Protein AF-A0A7C7UWM0-F1 (afdb_monomer)

Foldseek 3Di:
DAVCQQAPPQLVVAPPVVNVVPPAPAKDKDKDKDFDDADPPVRLVVCVVLQHDSDGGIFIKMWMWGDDPQKIWIWIQGNNRIWIWIWHDPDRQWIWIDTPQKIWIWRWGDDNNKIKTQGQWMDGNNHTDDSVVRVPDIDIGHDD

Solvent-accessible surface area (backbone atoms only — not comparable to full-atom values): 7902 Å² total; per-residue (Å²): 84,58,51,52,66,32,39,43,76,52,39,76,63,42,47,66,72,58,44,57,72,46,54,41,76,54,69,41,79,50,73,53,72,43,76,39,82,68,66,61,76,67,43,38,51,51,29,49,74,69,56,43,76,73,70,66,48,78,41,52,30,37,40,37,40,34,45,54,90,76,29,38,40,38,36,40,31,55,73,83,47,69,36,59,35,45,33,36,73,72,49,91,40,26,39,31,40,35,43,85,60,31,38,37,32,26,45,56,42,66,56,80,66,26,44,37,33,40,39,83,40,47,24,54,78,81,42,76,56,63,73,83,76,40,70,89,41,62,47,78,48,73,84,132

Sequence (144 aa):
MLYPRAMGHGFSDLPEALQEFHSVDHTLLYRGQVSVTHGGAFGRLIAKAGGMPTRSGVMPFSFRATRDGGHEIWERNFDGHMTRSLQWLHSPGVVAERVGTSEFLMEPRVEGEQLHIPITGLRAFGLPLPSGVLKSCEGVEGVS

Secondary structure (DSSP, 8-state):
-HHHHHHGGGGTTS-HHHHHHT--SSEEEEEEEEEE---SHHHHHHHHHTT-----EEEEEEEEEEEETTEEEEEEEETTEEEEEEEEEEETTEEEEEETTEEEEE--EEETTEEEEEEEEEEETTEEPPGGGGTT-EEEE---

Nearest PDB structures (foldseek):
  8es4-assembly1_A  TM=4.933E-01  e=5.102E-01  Shigella phage Buco
  8xl2-assembly1_C  TM=5.096E-01  e=3.122E-01  Homo sapiens
  5xna-assembly1_B  TM=4.142E-01  e=3.482E-01  Ramazzottius varieornatus
  8xl0-assembly1_F  TM=4.395E-01  e=3.677E-01  Homo sapiens
 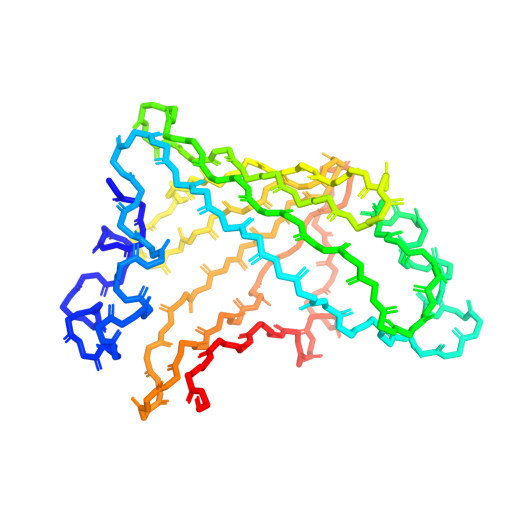 8i4m-assembly1_T  TM=4.651E-01  e=2.771E+00  Prochlorococcus phage P-SCSP1u

pLDDT: mean 92.44, std 6.21, range [69.31, 98.19]

Structure (mmCIF, N/CA/C/O backbone):
data_AF-A0A7C7UWM0-F1
#
_entry.id   AF-A0A7C7UWM0-F1
#
loop_
_atom_site.group_PDB
_atom_site.id
_atom_site.type_symbol
_atom_site.label_atom_id
_atom_site.label_alt_id
_atom_site.label_comp_id
_atom_site.label_asym_id
_atom_site.label_entity_id
_atom_site.label_seq_id
_atom_site.pdbx_PDB_ins_code
_atom_site.Cartn_x
_atom_site.Cartn_y
_atom_site.Cartn_z
_atom_site.occupancy
_atom_site.B_iso_or_equiv
_atom_site.auth_seq_id
_atom_site.auth_comp_id
_atom_site.auth_asym_id
_atom_site.auth_atom_id
_atom_site.pdbx_PDB_model_num
ATOM 1 N N . MET A 1 1 ? -5.991 -10.291 -11.559 1.00 91.25 1 MET A N 1
ATOM 2 C CA . MET A 1 1 ? -6.174 -9.217 -10.568 1.00 91.25 1 MET A CA 1
ATOM 3 C C . MET A 1 1 ? -6.116 -9.822 -9.175 1.00 91.25 1 MET A C 1
ATOM 5 O O . MET A 1 1 ? -6.747 -10.857 -8.955 1.00 91.25 1 MET A O 1
ATOM 9 N N . LEU A 1 2 ? -5.290 -9.267 -8.290 1.00 96.44 2 LEU A N 1
ATOM 10 C CA . LEU A 1 2 ? -5.009 -9.824 -6.964 1.00 96.44 2 LEU A CA 1
ATOM 11 C C . LEU A 1 2 ? -6.162 -9.607 -5.977 1.00 96.44 2 LEU A C 1
ATOM 13 O O . LEU A 1 2 ? -6.689 -10.573 -5.427 1.00 96.44 2 LEU A O 1
ATOM 17 N N . TYR A 1 3 ? -6.588 -8.361 -5.801 1.00 96.38 3 TYR A N 1
ATOM 18 C CA . TYR A 1 3 ? -7.586 -7.971 -4.804 1.00 96.38 3 TYR A CA 1
ATOM 19 C C . TYR A 1 3 ? -8.980 -8.573 -5.037 1.00 96.38 3 TYR A C 1
ATOM 21 O O . TYR A 1 3 ? -9.528 -9.116 -4.077 1.00 96.38 3 TYR A O 1
ATOM 29 N N . PRO A 1 4 ? -9.521 -8.644 -6.274 1.00 95.69 4 PRO A N 1
ATOM 30 C CA . PRO A 1 4 ? -10.772 -9.365 -6.527 1.00 95.69 4 PRO A CA 1
ATOM 31 C C . PRO A 1 4 ? -10.725 -10.834 -6.083 1.00 95.69 4 PRO A C 1
ATOM 33 O O . PRO A 1 4 ? -11.705 -11.377 -5.580 1.00 95.69 4 PRO A O 1
ATOM 36 N N . ARG A 1 5 ? -9.565 -11.493 -6.230 1.00 94.81 5 ARG A N 1
ATOM 37 C CA . ARG A 1 5 ? -9.370 -12.884 -5.786 1.00 94.81 5 ARG A CA 1
ATOM 38 C C . ARG A 1 5 ? -9.227 -12.998 -4.272 1.00 94.81 5 ARG A C 1
ATOM 40 O O . ARG A 1 5 ? -9.639 -14.011 -3.716 1.00 94.81 5 ARG A O 1
ATOM 47 N N . ALA A 1 6 ? -8.606 -12.011 -3.630 1.00 96.25 6 ALA A N 1
ATOM 48 C CA . ALA A 1 6 ? -8.419 -11.997 -2.184 1.00 96.25 6 ALA A CA 1
ATOM 49 C C . ALA A 1 6 ? -9.738 -11.720 -1.449 1.00 96.25 6 ALA A C 1
ATOM 51 O O . ALA A 1 6 ? -10.069 -12.442 -0.515 1.00 96.25 6 ALA A O 1
ATOM 52 N N . MET A 1 7 ? -10.499 -10.719 -1.899 1.00 96.44 7 MET A N 1
ATOM 53 C CA . MET A 1 7 ? -11.709 -10.236 -1.225 1.00 96.44 7 MET A CA 1
ATOM 54 C C . MET A 1 7 ? -12.988 -10.980 -1.635 1.00 96.44 7 MET A C 1
ATOM 56 O O . MET A 1 7 ? -13.974 -10.969 -0.898 1.00 96.44 7 MET A O 1
ATOM 60 N N . GLY A 1 8 ? -13.005 -11.620 -2.809 1.00 94.88 8 GLY A N 1
ATOM 61 C CA . GLY A 1 8 ? -14.204 -12.275 -3.330 1.00 94.88 8 GLY A CA 1
ATOM 62 C C . GLY A 1 8 ? -15.353 -11.281 -3.526 1.00 94.88 8 GLY A C 1
ATOM 63 O O . GLY A 1 8 ? -15.153 -10.197 -4.070 1.00 94.88 8 GLY A O 1
ATOM 64 N N . HIS A 1 9 ? -16.558 -11.641 -3.072 1.00 92.75 9 HIS A N 1
ATOM 65 C CA . HIS A 1 9 ? -17.760 -10.815 -3.246 1.00 92.75 9 HIS A CA 1
ATOM 66 C C . HIS A 1 9 ? -17.635 -9.410 -2.642 1.00 92.75 9 HIS A C 1
ATOM 68 O O . HIS A 1 9 ? -18.112 -8.462 -3.257 1.00 92.75 9 HIS A O 1
ATOM 74 N N . GLY A 1 10 ? -16.917 -9.256 -1.521 1.00 93.88 10 GLY A N 1
ATOM 75 C CA . GLY A 1 10 ? -16.734 -7.952 -0.872 1.00 93.88 10 GLY A CA 1
ATOM 76 C C . GLY A 1 10 ? -15.964 -6.933 -1.718 1.00 93.88 10 GLY A C 1
ATOM 77 O O . GLY A 1 10 ? -15.990 -5.747 -1.420 1.00 93.88 10 GLY A O 1
ATOM 78 N N . PHE A 1 11 ? -15.293 -7.365 -2.793 1.00 96.69 11 PHE A N 1
ATOM 79 C CA . PHE A 1 11 ? -14.671 -6.446 -3.748 1.00 96.69 11 PHE A CA 1
ATOM 80 C C . PHE A 1 11 ? -15.706 -5.605 -4.504 1.00 96.69 11 PHE A C 1
ATOM 82 O O . PHE A 1 11 ? -15.466 -4.435 -4.779 1.00 96.69 11 PHE A O 1
ATOM 89 N N . SER A 1 12 ? -16.855 -6.199 -4.843 1.00 95.94 12 SER A N 1
ATOM 90 C CA . SER A 1 12 ? -17.910 -5.529 -5.618 1.00 95.94 12 SER A CA 1
ATOM 91 C C . SER A 1 12 ? -18.662 -4.467 -4.812 1.00 95.94 12 SER A C 1
ATOM 93 O O . SER A 1 12 ? -19.347 -3.640 -5.405 1.00 95.94 12 SER A O 1
ATOM 95 N N . ASP A 1 13 ? -18.508 -4.481 -3.486 1.00 96.06 13 ASP A N 1
ATOM 96 C CA . ASP A 1 13 ? -19.113 -3.513 -2.568 1.00 96.06 13 ASP A CA 1
ATOM 97 C C . ASP A 1 13 ? -18.271 -2.229 -2.427 1.00 96.06 13 ASP A C 1
ATOM 99 O O . ASP A 1 13 ? -18.729 -1.249 -1.843 1.00 96.06 13 ASP A O 1
ATOM 103 N N . LEU A 1 14 ? -17.037 -2.211 -2.948 1.00 97.31 14 LEU A N 1
ATOM 104 C CA . LEU A 1 14 ? -16.187 -1.020 -2.940 1.00 97.31 14 LEU A CA 1
ATOM 105 C C . LEU A 1 14 ? -16.708 0.043 -3.924 1.00 97.31 14 LEU A C 1
ATOM 107 O O . LEU A 1 14 ? -17.257 -0.306 -4.969 1.00 97.31 14 LEU A O 1
ATOM 111 N N . PRO A 1 15 ? -16.451 1.339 -3.681 1.00 97.06 15 PRO A N 1
ATOM 112 C CA . PRO A 1 15 ? -16.624 2.371 -4.699 1.00 97.06 15 PRO A CA 1
ATOM 113 C C . PRO A 1 15 ? -15.884 2.038 -6.001 1.00 97.06 15 PRO A C 1
ATOM 115 O O . PRO A 1 15 ? -14.775 1.499 -5.973 1.00 97.06 15 PRO A O 1
ATOM 118 N N . GLU A 1 16 ? -16.463 2.421 -7.142 1.00 96.50 16 GLU A N 1
ATOM 119 C CA . GLU A 1 16 ? -15.939 2.110 -8.484 1.00 96.50 16 GLU A CA 1
ATOM 120 C C . GLU A 1 16 ? -14.464 2.506 -8.646 1.00 96.50 16 GLU A C 1
ATOM 122 O O . GLU A 1 16 ? -13.660 1.702 -9.104 1.00 96.50 16 GLU A O 1
ATOM 127 N N . ALA A 1 17 ? -14.066 3.685 -8.158 1.00 95.56 17 ALA A N 1
ATOM 128 C CA . ALA A 1 17 ? -12.676 4.136 -8.232 1.00 95.56 17 ALA A CA 1
ATOM 129 C C . ALA A 1 17 ? -11.690 3.223 -7.472 1.00 95.56 17 ALA A C 1
ATOM 131 O O . ALA A 1 17 ? -10.559 3.037 -7.922 1.00 95.56 17 ALA A O 1
ATOM 132 N N . LEU A 1 18 ? -12.099 2.624 -6.343 1.00 96.50 18 LEU A N 1
ATOM 133 C CA . LEU A 1 18 ? -11.269 1.641 -5.634 1.00 96.50 18 LEU A CA 1
ATOM 134 C C . LEU A 1 18 ? -11.252 0.299 -6.370 1.00 96.50 18 LEU A C 1
ATOM 136 O O . LEU A 1 18 ? -10.207 -0.350 -6.426 1.00 96.50 18 LEU A O 1
ATOM 140 N N . GLN A 1 19 ? -12.371 -0.102 -6.980 1.00 96.94 19 GLN A N 1
ATOM 141 C CA . GLN A 1 19 ? -12.401 -1.292 -7.829 1.00 96.94 19 GLN A CA 1
ATOM 142 C C . GLN A 1 19 ? -11.456 -1.137 -9.027 1.00 96.94 19 GLN A C 1
ATOM 144 O O . GLN A 1 19 ? -10.672 -2.041 -9.308 1.00 96.94 19 GLN A O 1
ATOM 149 N N . GLU A 1 20 ? -11.472 0.012 -9.704 1.00 95.88 20 GLU A N 1
ATOM 150 C CA . GLU A 1 20 ? -10.560 0.323 -10.808 1.00 95.88 20 GLU A CA 1
ATOM 151 C C . GLU A 1 20 ? -9.098 0.320 -10.354 1.00 95.88 20 GLU A C 1
ATOM 153 O O . GLU A 1 20 ? -8.258 -0.323 -10.990 1.00 95.88 20 GLU A O 1
ATOM 158 N N . PHE A 1 21 ? -8.800 0.971 -9.223 1.00 96.12 21 PHE A N 1
ATOM 159 C CA . PHE A 1 21 ? -7.448 1.036 -8.665 1.00 96.12 21 PHE A CA 1
ATOM 160 C C . PHE A 1 21 ? -6.855 -0.360 -8.406 1.00 96.12 21 PHE A C 1
ATOM 162 O O . PHE A 1 21 ? -5.675 -0.606 -8.653 1.00 96.12 21 PHE A O 1
ATOM 169 N N . HIS A 1 22 ? -7.692 -1.298 -7.964 1.00 96.44 22 HIS A N 1
ATOM 170 C CA . HIS A 1 22 ? -7.302 -2.669 -7.625 1.00 96.44 22 HIS A CA 1
ATOM 171 C C . HIS A 1 22 ? -7.537 -3.692 -8.751 1.00 96.44 22 HIS A C 1
ATOM 173 O O . HIS A 1 22 ? -7.325 -4.898 -8.572 1.00 96.44 22 HIS A O 1
ATOM 179 N N . SER A 1 23 ? -7.930 -3.228 -9.939 1.00 95.06 23 SER A N 1
ATOM 180 C CA . SER A 1 23 ? -8.144 -4.049 -11.138 1.00 95.06 23 SER A CA 1
ATOM 181 C C . SER A 1 23 ? -6.919 -4.055 -12.061 1.00 95.06 23 SER A C 1
ATOM 183 O O . SER A 1 23 ? -6.998 -3.781 -13.258 1.00 95.06 23 SER A O 1
ATOM 185 N N . VAL A 1 24 ? -5.746 -4.386 -11.510 1.00 93.88 24 VAL A N 1
ATOM 186 C CA . VAL A 1 24 ? -4.477 -4.400 -12.258 1.00 93.88 24 VAL A CA 1
ATOM 187 C C . VAL A 1 24 ? -4.418 -5.612 -13.202 1.00 93.88 24 VAL A C 1
ATOM 189 O O . VAL A 1 24 ? -4.070 -6.728 -12.800 1.00 93.88 24 VAL A O 1
ATOM 192 N N . ASP A 1 25 ? -4.764 -5.409 -14.476 1.00 90.25 25 ASP A N 1
ATOM 193 C CA . ASP A 1 25 ? -4.703 -6.471 -15.495 1.00 90.25 25 ASP A CA 1
ATOM 194 C C . ASP A 1 25 ? -3.360 -6.532 -16.244 1.00 90.25 25 ASP A C 1
ATOM 196 O O . ASP A 1 25 ? -2.791 -7.608 -16.432 1.00 90.25 25 ASP A O 1
ATOM 200 N N . HIS A 1 26 ? -2.799 -5.373 -16.593 1.00 92.50 26 HIS A N 1
ATOM 201 C CA . HIS A 1 26 ? -1.471 -5.259 -17.203 1.00 92.50 26 HIS A CA 1
ATOM 202 C C . HIS A 1 26 ? -0.611 -4.262 -16.439 1.00 92.50 26 HIS A C 1
ATOM 204 O O . HIS A 1 26 ? 0.264 -4.654 -15.671 1.00 92.50 26 HIS A O 1
ATOM 210 N N . THR A 1 27 ? -0.904 -2.978 -16.618 1.00 95.19 27 THR A N 1
ATOM 211 C CA . THR A 1 27 ? -0.212 -1.882 -15.953 1.00 95.19 27 THR A CA 1
ATOM 212 C C . THR A 1 27 ? -1.214 -0.785 -15.654 1.00 95.19 27 THR A C 1
ATOM 214 O O . THR A 1 27 ? -2.000 -0.406 -16.518 1.00 95.19 27 THR A O 1
ATOM 217 N N . LEU A 1 28 ? -1.134 -0.248 -14.448 1.00 95.56 28 LEU A N 1
ATOM 218 C CA . LEU A 1 28 ? -1.916 0.873 -13.969 1.00 95.56 28 LEU A CA 1
ATOM 219 C C . LEU A 1 28 ? -0.970 2.012 -13.601 1.00 95.56 28 LEU A C 1
ATOM 221 O O . LEU A 1 28 ? 0.086 1.774 -13.012 1.00 95.56 28 LEU A O 1
ATOM 225 N N . LEU A 1 29 ? -1.321 3.239 -13.979 1.00 96.75 29 LEU A N 1
ATOM 226 C CA . LEU A 1 29 ? -0.484 4.421 -13.794 1.00 96.75 29 LEU A CA 1
ATOM 227 C C . LEU A 1 29 ? -1.315 5.567 -13.230 1.00 96.75 29 LEU A C 1
ATOM 229 O O . LEU A 1 29 ? -2.257 6.017 -13.875 1.00 96.75 29 LEU A O 1
ATOM 233 N N . TYR A 1 30 ? -0.887 6.104 -12.091 1.00 96.62 30 TYR A N 1
ATOM 234 C CA . TYR A 1 30 ? -1.441 7.331 -11.527 1.00 96.62 30 TYR A CA 1
ATOM 235 C C . TYR A 1 30 ? -0.351 8.368 -11.297 1.00 96.62 30 TYR A C 1
ATOM 237 O O . TYR A 1 30 ? 0.813 8.057 -11.030 1.00 96.62 30 TYR A O 1
ATOM 245 N N . ARG A 1 31 ? -0.744 9.634 -11.400 1.00 97.19 31 ARG A N 1
ATOM 246 C CA . ARG A 1 31 ? 0.085 10.791 -11.070 1.00 97.19 31 ARG A CA 1
ATOM 247 C C . ARG A 1 31 ? -0.756 11.783 -10.296 1.00 97.19 31 ARG A C 1
ATOM 249 O O . ARG A 1 31 ? -1.937 11.943 -10.582 1.00 97.19 31 ARG A O 1
ATOM 256 N N . GLY A 1 32 ? -0.135 12.465 -9.349 1.00 96.06 32 GLY A N 1
ATOM 257 C CA . GLY A 1 32 ? -0.825 13.447 -8.534 1.00 96.06 32 GLY A CA 1
ATOM 258 C C . GLY A 1 32 ? 0.095 14.066 -7.502 1.00 96.06 32 GLY A C 1
ATOM 259 O O . GLY A 1 32 ? 1.302 14.197 -7.715 1.00 96.06 32 GLY A O 1
ATOM 260 N N . GLN A 1 33 ? -0.495 14.443 -6.378 1.00 96.56 33 GLN A N 1
ATOM 261 C CA . GLN A 1 33 ? 0.222 14.935 -5.214 1.00 96.56 33 GLN A CA 1
ATOM 262 C C . GLN A 1 33 ? -0.052 14.021 -4.029 1.00 96.56 33 GLN A C 1
ATOM 264 O O . GLN A 1 33 ? -1.128 13.441 -3.917 1.00 96.56 33 GLN A O 1
ATOM 269 N N . VAL A 1 34 ? 0.927 13.915 -3.139 1.00 95.06 34 VAL A N 1
ATOM 270 C CA . VAL A 1 34 ? 0.799 13.182 -1.881 1.00 95.06 34 VAL A CA 1
ATOM 271 C C . VAL A 1 34 ? 1.241 14.076 -0.735 1.00 95.06 34 VAL A C 1
ATOM 273 O O . VAL A 1 34 ? 2.202 14.833 -0.875 1.00 95.06 34 VAL A O 1
ATOM 276 N N . SER A 1 35 ? 0.545 13.988 0.395 1.00 95.06 35 SER A N 1
ATOM 277 C CA . SER A 1 35 ? 0.963 14.607 1.651 1.00 95.06 35 SER A CA 1
ATOM 278 C C . SER A 1 35 ? 1.604 13.545 2.535 1.00 95.06 35 SER A C 1
ATOM 280 O O . SER A 1 35 ? 0.956 12.567 2.900 1.00 95.06 35 SER A O 1
ATOM 282 N N . VAL A 1 36 ? 2.884 13.720 2.865 1.00 92.94 36 VAL A N 1
ATOM 283 C CA . VAL A 1 36 ? 3.624 12.799 3.738 1.00 92.94 36 VAL A CA 1
ATOM 284 C C . VAL A 1 36 ? 3.770 13.413 5.120 1.00 92.94 36 VAL A C 1
ATOM 286 O O . VAL A 1 36 ? 4.279 14.526 5.273 1.00 92.94 36 VAL A O 1
ATOM 289 N N . THR A 1 37 ? 3.390 12.663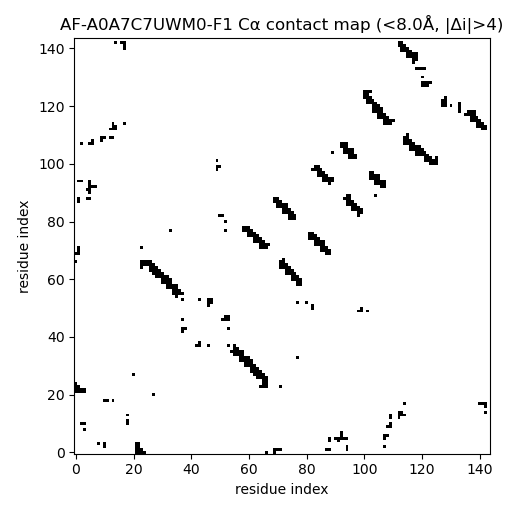 6.148 1.00 91.62 37 THR A N 1
ATOM 290 C CA . THR A 1 37 ? 3.614 13.017 7.549 1.00 91.62 37 THR A CA 1
ATOM 291 C C . THR A 1 37 ? 4.391 11.904 8.246 1.00 91.62 37 THR A C 1
ATOM 293 O O . THR A 1 37 ? 4.289 10.726 7.908 1.00 91.62 37 THR A O 1
ATOM 296 N N . HIS A 1 38 ? 5.221 12.278 9.218 1.00 87.19 38 HIS A N 1
ATOM 297 C CA . HIS A 1 38 ? 5.908 11.329 10.089 1.00 87.19 38 HIS A CA 1
ATOM 298 C C . HIS A 1 38 ? 5.618 11.674 11.540 1.00 87.19 38 HIS A C 1
ATOM 300 O O . HIS A 1 38 ? 5.373 12.832 11.877 1.00 87.19 38 HIS A O 1
ATOM 306 N N . GLY A 1 39 ? 5.753 10.676 12.410 1.00 85.50 39 GLY A N 1
ATOM 307 C CA . GLY A 1 39 ? 5.875 10.925 13.840 1.00 85.50 39 GLY A CA 1
ATOM 308 C C . GLY A 1 39 ? 7.154 11.700 14.197 1.00 85.50 39 GLY A C 1
ATOM 309 O O . GLY A 1 39 ? 7.841 12.290 13.355 1.00 85.50 39 GLY A O 1
ATOM 310 N N . GLY A 1 40 ? 7.512 11.663 15.482 1.00 88.19 40 GLY A N 1
ATOM 311 C CA . GLY A 1 40 ? 8.763 12.239 15.984 1.00 88.19 40 GLY A CA 1
ATOM 312 C C . GLY A 1 40 ? 10.027 11.613 15.369 1.00 88.19 40 GLY A C 1
ATOM 313 O O . GLY A 1 40 ? 9.985 10.841 14.411 1.00 88.19 40 GLY A O 1
ATOM 314 N N . ALA A 1 41 ? 11.192 11.912 15.946 1.00 85.69 41 ALA A N 1
ATOM 315 C CA . ALA A 1 41 ? 12.481 11.445 15.419 1.00 85.69 41 ALA A CA 1
ATOM 316 C C . ALA A 1 41 ? 12.552 9.916 15.223 1.00 85.69 41 ALA A C 1
ATOM 318 O O . ALA A 1 41 ? 13.095 9.448 14.223 1.00 85.69 41 ALA A O 1
ATOM 319 N N . PHE A 1 42 ? 11.936 9.145 16.124 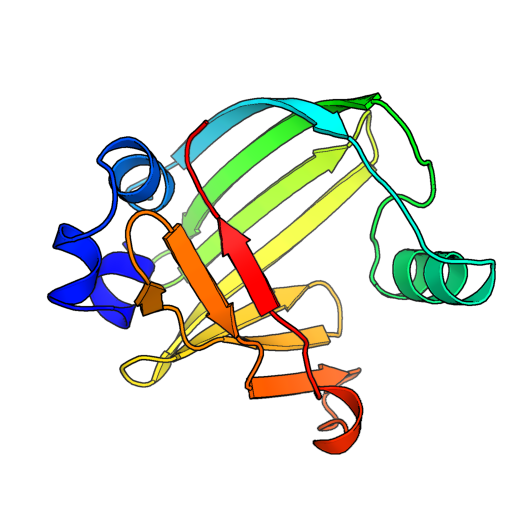1.00 86.00 42 PHE A N 1
ATOM 320 C CA . PHE A 1 42 ? 11.867 7.688 16.019 1.00 86.00 42 PHE A CA 1
ATOM 321 C C . PHE A 1 42 ? 11.036 7.211 14.816 1.00 86.00 42 PHE A C 1
ATOM 323 O O . PHE A 1 42 ? 11.454 6.306 14.099 1.00 86.00 42 PHE A O 1
ATOM 330 N N . GLY A 1 43 ? 9.913 7.877 14.522 1.00 83.56 43 GLY A N 1
ATOM 331 C CA . GLY A 1 43 ? 9.089 7.571 13.348 1.00 83.56 43 GLY A CA 1
ATOM 332 C C . GLY A 1 43 ? 9.836 7.813 12.036 1.00 83.56 43 GLY A C 1
ATOM 333 O O . GLY A 1 43 ? 9.754 7.001 11.120 1.00 83.56 43 GLY A O 1
ATOM 334 N N . ARG A 1 44 ? 10.648 8.877 11.966 1.00 84.88 44 ARG A N 1
ATOM 335 C CA . ARG A 1 44 ? 11.524 9.134 10.808 1.00 84.88 44 ARG A CA 1
ATOM 336 C C . ARG A 1 44 ? 12.622 8.084 10.650 1.00 84.88 44 ARG A C 1
ATOM 338 O O . ARG A 1 44 ? 12.957 7.728 9.523 1.00 84.88 44 ARG A O 1
ATOM 345 N N . LEU A 1 45 ? 13.177 7.583 11.756 1.00 84.62 45 LEU A N 1
ATOM 346 C CA . LEU A 1 45 ? 14.178 6.516 11.714 1.00 84.62 45 LEU A CA 1
ATOM 347 C C . LEU A 1 45 ? 13.577 5.212 11.175 1.00 84.62 45 LEU A C 1
ATOM 349 O O . LEU A 1 45 ? 14.184 4.581 10.313 1.00 84.62 45 LEU A O 1
ATOM 353 N N . ILE A 1 46 ? 12.371 4.856 11.625 1.00 82.50 46 ILE A N 1
ATOM 354 C CA . ILE A 1 46 ? 11.633 3.695 11.109 1.00 82.50 46 ILE A CA 1
ATOM 355 C C . ILE A 1 46 ? 11.299 3.883 9.629 1.00 82.50 46 ILE A C 1
ATOM 357 O O . ILE A 1 46 ? 11.554 2.978 8.841 1.00 82.50 46 ILE A O 1
ATOM 361 N N . ALA A 1 47 ? 10.799 5.059 9.230 1.00 83.81 47 ALA A N 1
ATOM 362 C CA . ALA A 1 47 ? 10.509 5.362 7.828 1.00 83.81 47 ALA A CA 1
ATOM 363 C C . ALA A 1 47 ? 11.753 5.162 6.950 1.00 83.81 47 ALA A C 1
ATOM 365 O O . ALA A 1 47 ? 11.697 4.452 5.948 1.00 83.81 47 ALA A O 1
ATOM 366 N N . LYS A 1 48 ? 12.904 5.692 7.383 1.00 83.75 48 LYS A N 1
ATOM 367 C CA . LYS A 1 48 ? 14.184 5.499 6.695 1.00 83.75 48 LYS A CA 1
ATOM 368 C C . LYS A 1 48 ? 14.575 4.021 6.604 1.00 83.75 48 LYS A C 1
ATOM 370 O O . LYS A 1 48 ? 14.994 3.576 5.541 1.00 83.75 48 LYS A O 1
ATOM 375 N N . ALA A 1 49 ? 14.440 3.267 7.696 1.00 79.44 49 ALA A N 1
ATOM 376 C CA . ALA A 1 49 ? 14.755 1.838 7.724 1.00 79.44 49 ALA A CA 1
ATOM 377 C C . ALA A 1 49 ? 13.827 1.011 6.813 1.00 79.44 49 ALA A C 1
ATOM 379 O O . ALA A 1 49 ? 14.279 0.057 6.187 1.00 79.44 49 ALA A O 1
ATOM 380 N N . GLY A 1 50 ? 12.558 1.409 6.699 1.00 76.12 50 GLY A N 1
ATOM 381 C CA . GLY A 1 50 ? 11.564 0.809 5.806 1.00 76.12 50 GLY A CA 1
ATOM 382 C C . GLY A 1 50 ? 11.639 1.287 4.353 1.00 76.12 50 GLY A C 1
ATOM 383 O O . GLY A 1 50 ? 10.809 0.883 3.544 1.00 76.12 50 GLY A O 1
ATOM 384 N N . GLY A 1 51 ? 12.599 2.153 4.007 1.00 81.06 51 GLY A N 1
ATOM 385 C CA . GLY A 1 51 ? 12.757 2.682 2.651 1.00 81.06 51 GLY A CA 1
ATOM 386 C C . GLY A 1 51 ? 11.703 3.715 2.244 1.00 81.06 51 GLY A C 1
ATOM 387 O O . GLY A 1 51 ? 11.567 3.998 1.059 1.00 81.06 51 GLY A O 1
ATOM 388 N N . MET A 1 52 ? 10.971 4.292 3.196 1.00 86.06 52 MET A N 1
ATOM 389 C CA . MET A 1 52 ? 9.988 5.352 2.960 1.00 86.06 52 MET A CA 1
ATOM 390 C C . MET A 1 52 ? 10.673 6.722 2.827 1.00 86.06 52 MET A C 1
ATOM 392 O O . MET A 1 52 ? 11.768 6.913 3.373 1.00 86.06 52 MET A O 1
ATOM 396 N N . PRO A 1 53 ? 10.054 7.696 2.129 1.00 86.31 53 PRO A N 1
ATOM 397 C CA . PRO A 1 53 ? 10.562 9.065 2.117 1.00 86.31 53 PRO A CA 1
ATOM 398 C C . PRO A 1 53 ? 10.659 9.582 3.556 1.00 86.31 53 PRO A C 1
ATOM 400 O O . PRO A 1 53 ? 9.783 9.305 4.362 1.00 86.31 53 PRO A O 1
ATOM 403 N N . THR A 1 54 ? 11.722 10.320 3.891 1.00 85.56 54 THR A N 1
ATOM 404 C CA . THR A 1 54 ? 11.878 10.955 5.218 1.00 85.56 54 THR A CA 1
ATOM 405 C C . THR A 1 54 ? 11.438 12.417 5.238 1.00 85.56 54 THR A C 1
ATOM 407 O O . THR A 1 54 ? 11.400 13.046 6.299 1.00 85.56 54 THR A O 1
ATOM 410 N N . ARG A 1 55 ? 11.191 12.991 4.055 1.00 87.44 55 ARG A N 1
ATOM 411 C CA . ARG A 1 55 ? 10.692 14.355 3.876 1.00 87.44 55 ARG A CA 1
ATOM 412 C C . ARG A 1 55 ? 9.187 14.358 4.126 1.00 87.44 55 ARG A C 1
ATOM 414 O O . ARG A 1 55 ? 8.469 13.539 3.568 1.00 87.44 55 ARG A O 1
ATOM 421 N N . SER A 1 56 ? 8.722 15.316 4.919 1.00 90.44 56 SER A N 1
ATOM 422 C CA . SER A 1 56 ? 7.294 15.571 5.125 1.00 90.44 56 SER A CA 1
ATOM 423 C C . SER A 1 56 ? 6.801 16.730 4.255 1.00 90.44 56 SER A C 1
ATOM 425 O O . SER A 1 56 ? 7.598 17.554 3.800 1.00 90.44 56 SER A O 1
ATOM 427 N N . GLY A 1 57 ? 5.486 16.808 4.066 1.00 93.62 57 GLY A N 1
ATOM 428 C CA . GLY A 1 57 ? 4.803 17.839 3.287 1.00 93.62 57 GLY A CA 1
ATOM 429 C C . GLY A 1 57 ? 4.185 17.308 1.996 1.00 93.62 57 GLY A C 1
ATOM 430 O O . GLY A 1 57 ? 4.177 16.103 1.742 1.00 93.62 57 GLY A O 1
ATOM 431 N N . VAL A 1 58 ? 3.654 18.232 1.196 1.00 96.44 58 VAL A N 1
ATOM 432 C CA . VAL A 1 58 ? 3.042 17.937 -0.104 1.00 96.44 58 VAL A CA 1
ATOM 433 C C . VAL A 1 58 ? 4.125 17.851 -1.175 1.00 96.44 58 VAL A C 1
ATOM 435 O O . VAL A 1 58 ? 4.986 18.729 -1.254 1.00 96.44 58 VAL A O 1
ATOM 438 N N . MET A 1 59 ? 4.094 16.803 -1.996 1.00 96.50 59 MET A N 1
ATOM 439 C CA . MET A 1 59 ? 5.068 16.607 -3.072 1.00 96.50 59 MET A CA 1
ATOM 440 C C . MET A 1 59 ? 4.471 15.883 -4.289 1.00 96.50 59 MET A C 1
ATOM 442 O O . MET A 1 59 ? 3.447 15.206 -4.149 1.00 96.50 59 MET A O 1
ATOM 446 N N . PRO A 1 60 ? 5.092 16.009 -5.481 1.00 97.31 60 PRO A N 1
ATOM 447 C CA . PRO A 1 60 ? 4.710 15.232 -6.654 1.00 97.31 60 PRO A CA 1
ATOM 448 C C . PRO A 1 60 ? 4.778 13.730 -6.383 1.00 97.31 60 PRO A C 1
ATOM 450 O O . PRO A 1 60 ? 5.745 13.223 -5.810 1.00 97.31 60 PRO A O 1
ATOM 453 N N . PHE A 1 61 ? 3.753 13.023 -6.841 1.00 97.31 61 PHE A N 1
ATOM 454 C CA . PHE A 1 61 ? 3.615 11.590 -6.663 1.00 97.31 61 PHE A CA 1
ATOM 455 C C . PHE A 1 61 ? 3.309 10.907 -7.987 1.00 97.31 61 PHE A C 1
ATOM 457 O O . PHE A 1 61 ? 2.511 11.396 -8.792 1.00 97.31 61 PHE A O 1
ATOM 464 N N . SER A 1 62 ? 3.914 9.746 -8.204 1.00 98.06 62 SER A N 1
ATOM 465 C CA . SER A 1 62 ? 3.434 8.820 -9.224 1.00 98.06 62 SER A CA 1
ATOM 466 C C . SER A 1 62 ? 3.422 7.400 -8.699 1.00 98.06 62 SER A C 1
ATOM 468 O O . SER A 1 62 ? 4.271 7.009 -7.900 1.00 98.06 62 SER A O 1
ATOM 470 N N . PHE A 1 63 ? 2.443 6.647 -9.168 1.00 97.75 63 PHE A N 1
ATOM 471 C CA . PHE A 1 63 ? 2.234 5.259 -8.827 1.00 97.75 63 PHE A CA 1
ATOM 472 C C . PHE A 1 63 ? 2.161 4.434 -10.100 1.00 97.75 63 PHE A C 1
ATOM 474 O O . PHE A 1 63 ? 1.515 4.836 -11.071 1.00 97.75 63 PHE A O 1
ATOM 481 N N . ARG A 1 64 ? 2.811 3.277 -10.077 1.00 98.12 64 ARG A N 1
ATOM 482 C CA . ARG A 1 64 ? 2.684 2.252 -11.101 1.00 98.12 64 ARG A CA 1
ATOM 483 C C . ARG A 1 64 ? 2.422 0.915 -10.429 1.00 98.12 64 ARG A C 1
ATOM 485 O O . ARG A 1 64 ? 3.244 0.479 -9.632 1.00 98.12 64 ARG A O 1
ATOM 492 N N . ALA A 1 65 ? 1.343 0.245 -10.804 1.00 97.88 65 ALA A N 1
ATOM 493 C CA . ALA A 1 65 ? 1.168 -1.175 -10.522 1.00 97.88 65 ALA A CA 1
ATOM 494 C C . ALA A 1 65 ? 1.304 -1.950 -11.830 1.00 97.88 65 ALA A C 1
ATOM 496 O O . ALA A 1 65 ? 0.743 -1.553 -12.845 1.00 97.88 65 ALA A O 1
ATOM 497 N N . THR A 1 66 ? 2.078 -3.029 -11.832 1.00 97.88 66 THR A N 1
ATOM 498 C CA . THR A 1 66 ? 2.245 -3.911 -12.993 1.00 97.88 66 THR A CA 1
ATOM 499 C C . THR A 1 66 ? 1.933 -5.333 -12.578 1.00 97.88 66 THR A C 1
ATOM 501 O O . THR A 1 66 ? 2.467 -5.819 -11.581 1.00 97.88 66 THR A O 1
ATOM 504 N N . ARG A 1 67 ? 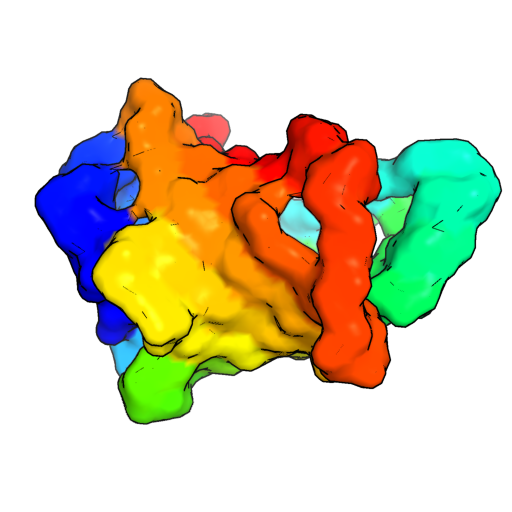1.094 -6.019 -13.345 1.00 96.25 67 ARG A N 1
ATOM 505 C CA . ARG A 1 67 ? 0.804 -7.427 -13.119 1.00 96.25 67 ARG A CA 1
ATOM 506 C C . ARG A 1 67 ? 1.988 -8.284 -13.566 1.00 96.25 67 ARG A C 1
ATOM 508 O O . ARG A 1 67 ? 2.459 -8.166 -14.693 1.00 96.25 67 ARG A O 1
ATOM 515 N N . ASP A 1 68 ? 2.414 -9.190 -12.696 1.00 94.62 68 ASP A N 1
ATOM 516 C CA . ASP A 1 68 ? 3.448 -10.191 -12.959 1.00 94.62 68 ASP A CA 1
ATOM 517 C C . ASP A 1 68 ? 2.886 -11.584 -12.642 1.00 94.62 68 ASP A C 1
ATOM 519 O O . ASP A 1 68 ? 2.961 -12.095 -11.522 1.00 94.62 68 ASP A O 1
ATOM 523 N N . GLY A 1 69 ? 2.189 -12.169 -13.620 1.00 92.12 69 GLY A N 1
ATOM 524 C CA . GLY A 1 69 ? 1.487 -13.442 -13.461 1.00 92.12 69 GLY A CA 1
ATOM 525 C C . GLY A 1 69 ? 0.386 -13.394 -12.391 1.00 92.12 69 GLY A C 1
ATOM 526 O O . GLY A 1 69 ? -0.691 -12.822 -12.600 1.00 92.12 69 GLY A O 1
ATOM 527 N N . GLY A 1 70 ? 0.628 -14.073 -11.266 1.00 91.50 70 GLY A N 1
ATOM 528 C CA . GLY A 1 70 ? -0.258 -14.094 -10.097 1.00 91.50 70 GLY A CA 1
ATOM 529 C C . GLY A 1 70 ? 0.034 -13.000 -9.067 1.00 91.50 70 GLY A C 1
ATOM 530 O O . GLY A 1 70 ? -0.662 -12.944 -8.053 1.00 91.50 70 GLY A O 1
ATOM 531 N N . HIS A 1 71 ? 1.058 -12.184 -9.313 1.00 96.50 71 HIS A N 1
ATOM 532 C CA . HIS A 1 71 ? 1.568 -11.152 -8.421 1.00 96.50 71 HIS A CA 1
ATOM 533 C C . HIS A 1 71 ? 1.356 -9.761 -9.021 1.00 96.50 71 HIS A C 1
ATOM 535 O O . HIS A 1 71 ? 1.065 -9.612 -10.212 1.00 96.50 71 HIS A O 1
ATOM 541 N N . GLU A 1 72 ? 1.559 -8.739 -8.201 1.00 97.88 72 GLU A N 1
ATOM 542 C CA . GLU A 1 72 ? 1.565 -7.343 -8.621 1.00 97.88 72 GLU A CA 1
ATOM 543 C C . GLU A 1 72 ? 2.831 -6.656 -8.108 1.00 97.88 72 GLU A C 1
ATOM 545 O O . GLU A 1 72 ? 3.207 -6.779 -6.945 1.00 97.88 72 GLU A O 1
ATOM 550 N N . ILE A 1 73 ? 3.526 -5.947 -8.993 1.00 98.00 73 ILE A N 1
ATOM 551 C CA . ILE A 1 73 ? 4.677 -5.114 -8.657 1.00 98.00 73 ILE A CA 1
ATOM 552 C C . ILE A 1 73 ? 4.174 -3.688 -8.533 1.00 98.00 73 ILE A C 1
ATOM 554 O O . ILE A 1 73 ? 3.690 -3.120 -9.510 1.00 98.00 73 ILE A O 1
ATOM 558 N N . TRP A 1 74 ? 4.315 -3.112 -7.349 1.00 97.69 74 TRP A N 1
ATOM 559 C CA . TRP A 1 74 ? 3.895 -1.749 -7.071 1.00 97.69 74 TRP A CA 1
ATOM 560 C C . TRP A 1 74 ? 5.117 -0.854 -6.921 1.00 97.69 74 TRP A C 1
ATOM 562 O O . TRP A 1 74 ? 6.072 -1.189 -6.224 1.00 97.69 74 TRP A O 1
ATOM 572 N N . GLU A 1 75 ? 5.091 0.300 -7.570 1.00 97.56 75 GLU A N 1
ATOM 573 C CA . GLU A 1 75 ? 6.144 1.304 -7.548 1.00 97.56 75 GLU A CA 1
ATOM 574 C C . GLU A 1 75 ? 5.530 2.657 -7.210 1.00 97.56 75 GLU A C 1
ATOM 576 O O . GLU A 1 75 ? 4.580 3.105 -7.851 1.00 97.56 75 GLU A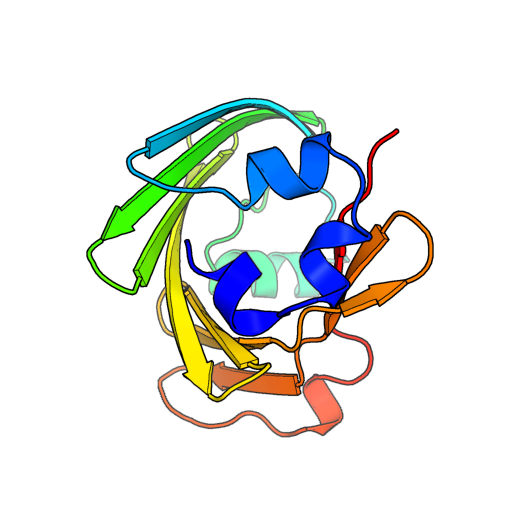 O 1
ATOM 581 N N . ARG A 1 76 ? 6.076 3.310 -6.187 1.00 97.00 76 ARG A N 1
ATOM 582 C CA . ARG A 1 76 ? 5.615 4.611 -5.700 1.00 97.00 76 ARG A CA 1
ATOM 583 C C . ARG A 1 76 ? 6.799 5.567 -5.731 1.00 97.00 76 ARG A C 1
ATOM 585 O O . ARG A 1 76 ? 7.813 5.301 -5.087 1.00 97.00 76 ARG A O 1
ATOM 592 N N . ASN A 1 77 ? 6.674 6.664 -6.463 1.00 97.00 77 ASN A N 1
ATOM 593 C CA . ASN A 1 77 ? 7.696 7.694 -6.583 1.00 97.00 77 ASN A CA 1
ATOM 594 C C . ASN A 1 77 ? 7.246 8.961 -5.853 1.00 97.00 77 ASN A C 1
ATOM 596 O O . ASN A 1 77 ? 6.286 9.606 -6.275 1.00 97.00 77 ASN A O 1
ATOM 600 N N . PHE A 1 78 ? 7.967 9.306 -4.790 1.00 96.31 78 PHE A N 1
ATOM 601 C CA . PHE A 1 78 ? 7.773 10.494 -3.968 1.00 96.31 78 PHE A CA 1
ATOM 602 C C . PHE A 1 78 ? 8.845 11.529 -4.330 1.00 96.31 78 PHE A C 1
ATOM 604 O O . PHE A 1 78 ? 9.920 11.537 -3.733 1.00 96.31 78 PHE A O 1
ATOM 611 N N . ASP A 1 79 ? 8.585 12.364 -5.338 1.00 95.50 79 ASP A N 1
ATOM 612 C CA . ASP A 1 79 ? 9.508 13.428 -5.779 1.00 95.50 79 ASP A CA 1
ATOM 613 C C . ASP A 1 79 ? 10.959 12.947 -6.031 1.00 95.50 79 ASP A C 1
ATOM 615 O O . ASP A 1 79 ? 11.936 13.545 -5.585 1.00 95.50 79 ASP A O 1
ATOM 619 N N . GLY A 1 80 ? 11.103 11.801 -6.703 1.00 94.19 80 GLY A N 1
ATOM 620 C CA . GLY A 1 80 ? 12.383 11.147 -7.000 1.00 94.19 80 GLY A CA 1
ATOM 621 C C . GLY A 1 80 ? 12.760 10.018 -6.034 1.00 94.19 80 GLY A C 1
ATOM 622 O O . GLY A 1 80 ? 13.612 9.194 -6.370 1.00 94.19 80 GLY A O 1
ATOM 623 N N . HIS A 1 81 ? 12.114 9.918 -4.867 1.00 94.44 81 HIS A N 1
ATOM 624 C CA . HIS A 1 81 ? 12.310 8.802 -3.938 1.00 94.44 81 HIS A CA 1
ATOM 625 C C . HIS A 1 81 ? 11.424 7.615 -4.328 1.00 94.44 81 HIS A C 1
ATOM 627 O O . HIS A 1 81 ? 10.212 7.629 -4.112 1.00 94.44 81 HIS A O 1
ATOM 633 N N . MET A 1 82 ? 12.031 6.579 -4.907 1.00 94.56 82 MET A N 1
ATOM 634 C CA . MET A 1 82 ? 11.317 5.387 -5.364 1.00 94.56 82 MET A CA 1
ATOM 635 C C . MET A 1 82 ? 11.191 4.342 -4.254 1.00 94.56 82 MET A C 1
ATOM 637 O O . MET A 1 82 ? 12.185 3.922 -3.663 1.00 94.56 82 MET A O 1
ATOM 641 N N . THR A 1 83 ? 9.976 3.848 -4.044 1.00 94.12 83 THR A N 1
ATOM 642 C CA . THR A 1 83 ? 9.709 2.633 -3.269 1.00 94.12 83 THR A CA 1
ATOM 643 C C . THR A 1 83 ? 9.095 1.586 -4.184 1.00 94.12 83 THR A C 1
ATOM 645 O O . THR A 1 83 ? 8.363 1.921 -5.116 1.00 94.12 83 THR A O 1
ATOM 648 N N . ARG A 1 84 ? 9.404 0.315 -3.929 1.00 95.50 84 ARG 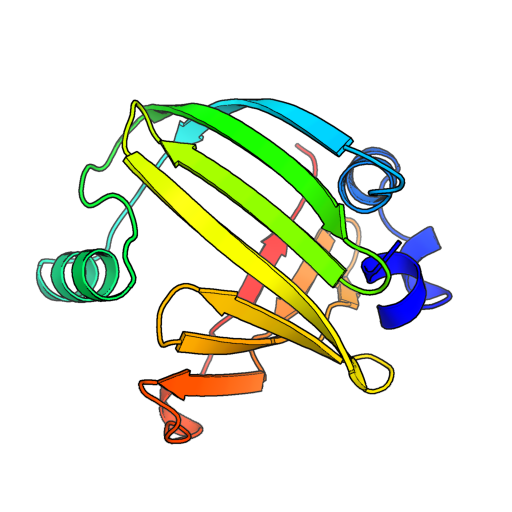A N 1
ATOM 649 C CA . ARG A 1 84 ? 8.890 -0.807 -4.709 1.00 95.50 84 ARG A CA 1
ATOM 650 C C . ARG A 1 84 ? 8.474 -1.938 -3.787 1.00 95.50 84 ARG A C 1
ATOM 652 O O . ARG A 1 84 ? 9.206 -2.265 -2.851 1.00 95.50 84 ARG A O 1
ATOM 659 N N . SER A 1 85 ? 7.349 -2.560 -4.098 1.00 96.12 85 SER A N 1
ATOM 660 C CA . SER A 1 85 ? 6.893 -3.772 -3.441 1.00 96.12 85 SER A CA 1
ATOM 661 C C . SER A 1 85 ? 6.414 -4.823 -4.431 1.00 96.12 85 SER A C 1
ATOM 663 O O . SER A 1 85 ? 6.157 -4.545 -5.604 1.00 96.12 85 SER A O 1
ATOM 665 N N . LEU A 1 86 ? 6.377 -6.063 -3.953 1.00 97.50 86 LEU A N 1
ATOM 666 C CA . LEU A 1 86 ? 5.772 -7.197 -4.638 1.00 97.50 86 LEU A CA 1
ATOM 667 C C . LEU A 1 86 ? 4.610 -7.687 -3.782 1.00 97.50 86 LEU A C 1
ATOM 669 O O . LEU A 1 86 ? 4.826 -7.991 -2.611 1.00 97.50 86 LEU A O 1
ATOM 673 N N . GLN A 1 87 ? 3.425 -7.798 -4.366 1.00 98.19 87 GLN A N 1
ATOM 674 C CA . GLN A 1 87 ? 2.233 -8.316 -3.714 1.00 98.19 87 GLN A CA 1
ATOM 675 C C . GLN A 1 87 ? 1.776 -9.630 -4.347 1.00 98.19 87 GLN A C 1
ATOM 677 O O . GLN A 1 87 ? 1.875 -9.813 -5.561 1.00 98.19 87 GLN A O 1
ATOM 682 N N . TRP A 1 88 ? 1.277 -10.557 -3.534 1.00 98.06 88 TRP A N 1
ATOM 683 C CA . TRP A 1 88 ? 0.737 -11.834 -3.998 1.00 98.06 88 TRP A CA 1
ATOM 684 C C . TRP A 1 88 ? -0.351 -12.360 -3.068 1.00 98.06 88 TRP A C 1
ATOM 686 O O . TRP A 1 88 ? -0.471 -11.948 -1.916 1.00 98.06 88 TRP A O 1
ATOM 696 N N . LEU A 1 89 ? -1.148 -13.305 -3.568 1.00 97.81 89 LEU A N 1
ATOM 697 C CA . LEU A 1 89 ? -2.135 -13.997 -2.746 1.00 97.81 89 LEU A CA 1
ATOM 698 C C . LEU A 1 89 ? -1.411 -15.029 -1.877 1.00 97.81 89 LEU A C 1
ATOM 700 O O . LEU A 1 89 ? -0.859 -15.994 -2.406 1.00 97.81 89 LEU A O 1
ATOM 704 N N . HIS A 1 90 ? -1.409 -14.825 -0.562 1.00 97.19 90 HIS A N 1
ATOM 705 C CA . HIS A 1 90 ? -0.785 -15.746 0.387 1.00 97.19 90 HIS A CA 1
ATOM 706 C C . HIS A 1 90 ? -1.699 -16.941 0.683 1.00 97.19 90 HIS A C 1
ATOM 708 O O . HIS A 1 90 ? -1.277 -18.094 0.635 1.00 97.19 90 HIS A O 1
ATOM 714 N N . SER A 1 91 ? -2.971 -16.651 0.940 1.00 96.38 91 SER A N 1
ATOM 715 C CA . SER A 1 91 ? -4.054 -17.607 1.171 1.00 96.38 91 SER A CA 1
ATOM 716 C C . SER A 1 91 ? -5.393 -16.915 0.862 1.00 96.38 91 SER A C 1
ATOM 718 O O . SER A 1 91 ? -5.405 -15.705 0.619 1.00 96.38 91 SER A O 1
ATOM 720 N N . PRO A 1 92 ? -6.534 -17.631 0.813 1.00 94.81 92 PRO A N 1
ATOM 721 C CA . PRO A 1 92 ? -7.837 -16.982 0.652 1.00 94.81 92 PRO A CA 1
ATOM 722 C C . PRO A 1 92 ? -8.041 -15.886 1.709 1.00 94.81 92 PRO A C 1
ATOM 724 O O . PRO A 1 92 ? -7.857 -16.148 2.895 1.00 94.81 92 PRO A O 1
ATOM 727 N N . GLY A 1 93 ? -8.379 -14.666 1.281 1.00 96.38 93 GLY A N 1
ATOM 728 C CA . GLY A 1 93 ? -8.537 -13.510 2.172 1.00 96.38 93 GLY A CA 1
ATOM 729 C C . GLY A 1 93 ? -7.246 -12.795 2.585 1.00 96.38 93 GLY A C 1
ATOM 730 O O . GLY A 1 93 ? -7.335 -11.709 3.144 1.00 96.38 93 GLY A O 1
ATOM 731 N N . VAL A 1 94 ? -6.058 -13.347 2.298 1.00 97.62 94 VAL A N 1
ATOM 732 C CA . VAL A 1 94 ? -4.778 -12.783 2.762 1.00 97.62 94 VAL A CA 1
ATOM 733 C C . VAL A 1 94 ? -3.883 -12.405 1.587 1.00 97.62 94 VAL A C 1
ATOM 735 O O . VAL A 1 94 ? -3.408 -13.259 0.829 1.00 97.62 94 VAL A O 1
ATOM 738 N N . VAL A 1 95 ? -3.592 -11.114 1.472 1.00 98.19 95 VAL A N 1
ATOM 739 C CA . VAL A 1 95 ? -2.581 -10.566 0.565 1.00 98.19 95 VAL A CA 1
ATOM 740 C C . VAL A 1 95 ? -1.268 -10.436 1.324 1.00 98.19 95 VAL A C 1
ATOM 742 O O . VAL A 1 95 ? -1.226 -9.868 2.410 1.00 98.19 95 VAL A O 1
ATOM 745 N N . ALA A 1 96 ? -0.180 -10.943 0.755 1.00 97.69 96 ALA A N 1
ATOM 746 C CA . ALA A 1 96 ? 1.154 -10.643 1.248 1.00 97.69 96 ALA A CA 1
ATOM 747 C C . ALA A 1 96 ? 1.779 -9.521 0.417 1.00 97.69 96 ALA A C 1
ATOM 749 O O . ALA A 1 96 ? 1.661 -9.523 -0.807 1.00 97.69 96 ALA A O 1
ATOM 750 N N . GLU A 1 97 ? 2.467 -8.589 1.073 1.00 97.31 97 GLU A N 1
ATOM 751 C CA . GLU A 1 97 ? 3.270 -7.545 0.434 1.00 97.31 97 GLU A CA 1
ATOM 752 C C . GLU A 1 97 ? 4.703 -7.609 0.949 1.00 97.31 97 GLU A C 1
ATOM 754 O O . GLU A 1 97 ? 4.942 -7.597 2.153 1.00 97.31 97 GLU A O 1
ATOM 759 N N . ARG A 1 98 ? 5.681 -7.620 0.044 1.00 95.38 98 ARG A N 1
ATOM 760 C CA . ARG A 1 98 ? 7.09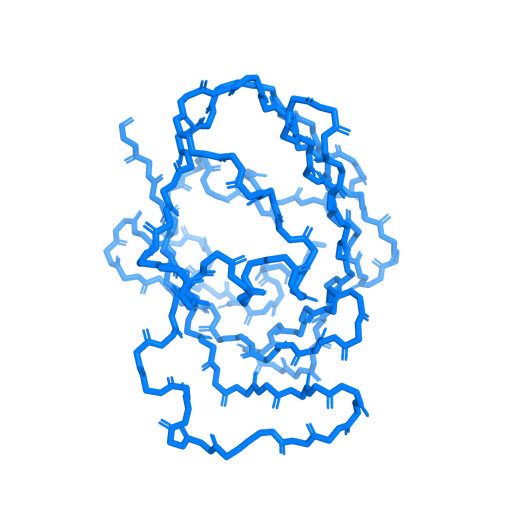8 -7.509 0.391 1.00 95.38 98 ARG A CA 1
ATOM 761 C C . ARG A 1 98 ? 7.661 -6.175 -0.063 1.00 95.38 98 ARG A C 1
ATOM 763 O O . ARG A 1 98 ? 7.681 -5.893 -1.260 1.00 95.38 98 ARG A O 1
ATOM 770 N N . VAL A 1 99 ? 8.206 -5.414 0.883 1.00 91.81 99 VAL A N 1
ATOM 771 C CA . VAL A 1 99 ? 8.925 -4.152 0.664 1.00 91.81 99 VAL A CA 1
ATOM 772 C C . VAL A 1 99 ? 10.332 -4.319 1.238 1.00 91.81 99 VAL A C 1
ATOM 774 O O . VAL A 1 99 ? 10.514 -4.449 2.450 1.00 91.81 99 VAL A O 1
ATOM 777 N N . GLY A 1 100 ? 11.349 -4.350 0.376 1.00 87.50 100 GLY A N 1
ATOM 778 C CA . GLY A 1 100 ? 12.724 -4.618 0.811 1.00 87.50 100 GLY A CA 1
ATOM 779 C C . GLY A 1 100 ? 12.842 -5.954 1.560 1.00 87.50 100 GLY A C 1
ATOM 780 O O . GLY A 1 100 ? 12.516 -7.007 1.015 1.00 87.50 100 GLY A O 1
ATOM 781 N N . THR A 1 101 ? 13.314 -5.914 2.809 1.00 86.94 101 THR A N 1
ATOM 782 C CA . THR A 1 101 ? 13.458 -7.086 3.697 1.00 86.94 101 THR A CA 1
ATOM 783 C C . THR A 1 101 ? 12.247 -7.331 4.600 1.00 86.94 101 THR A C 1
ATOM 785 O O . THR A 1 101 ? 12.301 -8.223 5.453 1.00 86.94 101 THR A O 1
ATOM 788 N N . SER A 1 102 ? 11.183 -6.539 4.441 1.00 90.12 102 SER A N 1
ATOM 789 C CA . SER A 1 102 ? 9.956 -6.646 5.228 1.00 90.12 102 SER A CA 1
ATOM 790 C C . SER A 1 102 ? 8.851 -7.312 4.419 1.00 90.12 102 SER A C 1
ATOM 792 O O . SER A 1 102 ? 8.665 -6.990 3.247 1.00 90.12 102 SER A O 1
ATOM 794 N N . GLU A 1 103 ? 8.119 -8.225 5.047 1.00 94.25 103 GLU A N 1
ATOM 795 C CA . GLU A 1 103 ? 6.944 -8.890 4.479 1.00 94.25 103 GLU A CA 1
ATOM 796 C C . GLU A 1 103 ? 5.752 -8.689 5.413 1.00 94.25 103 GLU A C 1
ATOM 798 O O . GLU A 1 103 ? 5.845 -8.972 6.607 1.00 94.25 103 GLU A O 1
ATOM 803 N N . PHE A 1 104 ? 4.650 -8.200 4.861 1.00 94.75 104 PHE A N 1
ATOM 804 C CA . PHE A 1 104 ? 3.406 -7.886 5.550 1.00 94.75 104 PHE A CA 1
ATOM 805 C C . PHE A 1 104 ? 2.338 -8.883 5.112 1.00 94.75 104 PHE A C 1
ATOM 807 O O . PHE A 1 104 ? 2.219 -9.158 3.920 1.00 94.75 104 PHE A O 1
ATOM 814 N N . LEU A 1 105 ? 1.557 -9.402 6.057 1.00 96.12 105 LEU A N 1
ATOM 815 C CA . LEU A 1 105 ? 0.328 -10.141 5.774 1.00 96.12 105 LEU A CA 1
ATOM 816 C C . LEU A 1 105 ? -0.853 -9.213 6.027 1.00 96.12 105 LEU A C 1
ATOM 818 O O . LEU A 1 105 ? -0.931 -8.597 7.092 1.00 96.12 105 LEU A O 1
ATOM 822 N N . MET A 1 106 ? -1.728 -9.102 5.035 1.00 97.19 106 MET A N 1
ATOM 823 C CA . MET A 1 106 ? -2.802 -8.123 4.980 1.00 97.19 106 MET A CA 1
ATOM 824 C C . MET A 1 106 ? -4.137 -8.797 4.686 1.00 97.19 106 MET A C 1
ATOM 826 O O . MET A 1 106 ? -4.219 -9.630 3.785 1.00 97.19 106 MET A O 1
ATOM 830 N N . GLU A 1 107 ? -5.187 -8.407 5.405 1.00 96.88 107 GLU A N 1
ATOM 831 C CA . GLU A 1 107 ? -6.535 -8.982 5.259 1.00 96.88 107 GLU A CA 1
ATOM 832 C C . GLU A 1 107 ? -7.532 -7.922 4.769 1.00 96.88 107 GLU A C 1
ATOM 834 O O . GLU A 1 107 ? -8.304 -7.390 5.572 1.00 96.88 107 GLU A O 1
ATOM 839 N N . PRO A 1 108 ? -7.494 -7.558 3.471 1.00 97.31 108 PRO A N 1
ATOM 840 C CA . PRO A 1 108 ? -8.332 -6.496 2.928 1.00 97.31 108 PRO A CA 1
ATOM 841 C C . PRO A 1 108 ? -9.821 -6.809 3.104 1.00 97.31 108 PRO A C 1
ATOM 843 O O . PRO A 1 108 ? -10.290 -7.893 2.750 1.00 97.31 108 PRO A O 1
ATOM 846 N N . ARG A 1 109 ? -10.575 -5.836 3.613 1.00 96.19 109 ARG A N 1
ATOM 847 C CA . ARG A 1 109 ? -12.021 -5.929 3.828 1.00 96.19 109 ARG A CA 1
ATOM 848 C C . ARG A 1 109 ? -12.697 -4.587 3.577 1.00 96.19 109 ARG A C 1
ATOM 850 O O . ARG A 1 109 ? -12.109 -3.535 3.812 1.00 96.19 109 ARG A O 1
ATOM 857 N N . VAL A 1 110 ? -13.937 -4.636 3.110 1.00 96.62 110 VAL A N 1
ATOM 858 C CA . VAL A 1 110 ? -14.772 -3.445 2.950 1.00 96.62 110 VAL A CA 1
ATOM 859 C C . VAL A 1 110 ? -15.404 -3.070 4.292 1.00 96.62 110 VAL A C 1
ATOM 861 O O . VAL A 1 110 ? -15.942 -3.929 4.991 1.00 96.62 110 VAL A O 1
ATOM 864 N N . GLU A 1 111 ? -15.339 -1.791 4.652 1.00 95.25 111 GLU A N 1
ATOM 865 C CA . GLU A 1 111 ? -16.106 -1.212 5.758 1.00 95.25 111 GLU A CA 1
ATOM 866 C C . GLU A 1 111 ? -16.734 0.107 5.296 1.00 95.25 111 GLU A C 1
ATOM 868 O O . GLU A 1 111 ? -16.049 1.109 5.080 1.00 95.25 111 GLU A O 1
ATOM 873 N N . GLY A 1 112 ? -18.057 0.107 5.118 1.00 92.56 112 GLY A N 1
ATOM 874 C CA . GL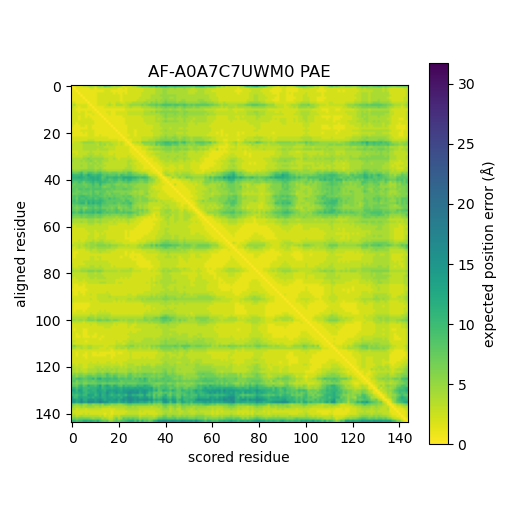Y A 1 112 ? -18.750 1.230 4.487 1.00 92.56 112 GLY A CA 1
ATOM 875 C C . GLY A 1 112 ? -18.262 1.428 3.050 1.00 92.56 112 GLY A C 1
ATOM 876 O O . GLY A 1 112 ? -18.293 0.493 2.259 1.00 92.56 112 GLY A O 1
ATOM 877 N N . GLU A 1 113 ? -17.788 2.631 2.734 1.00 93.75 113 GLU A N 1
ATOM 878 C CA . GLU A 1 113 ? -17.254 2.992 1.409 1.00 93.75 113 GLU A CA 1
ATOM 879 C C . GLU A 1 113 ? -15.714 2.974 1.363 1.00 93.75 113 GLU A C 1
ATOM 881 O O . GLU A 1 113 ? -15.101 3.550 0.466 1.00 93.75 113 GLU A O 1
ATOM 886 N N . GLN A 1 114 ? -15.071 2.340 2.347 1.00 96.62 114 GLN A N 1
ATOM 887 C CA . GLN A 1 114 ? -13.616 2.297 2.468 1.00 96.62 114 GLN A CA 1
ATOM 888 C C . GLN A 1 114 ? -13.092 0.867 2.395 1.00 96.62 114 GLN A C 1
ATOM 890 O O . GLN A 1 114 ? -13.715 -0.085 2.872 1.00 96.62 114 GLN A O 1
ATOM 895 N N . LEU A 1 115 ? -11.892 0.730 1.841 1.00 97.38 115 LEU A N 1
ATOM 896 C CA . LEU A 1 115 ? -11.102 -0.485 1.926 1.00 97.38 115 LEU A CA 1
ATOM 897 C C . LEU A 1 115 ? -10.193 -0.399 3.154 1.00 97.38 115 LEU A C 1
ATOM 899 O O . LEU A 1 115 ? -9.271 0.412 3.205 1.00 97.38 115 LEU A O 1
ATOM 903 N N . HIS A 1 116 ? -10.434 -1.268 4.128 1.00 97.25 116 HIS A N 1
ATOM 904 C CA . HIS A 1 116 ? -9.573 -1.442 5.290 1.00 97.25 116 HIS A CA 1
ATOM 905 C C . HIS A 1 116 ? -8.608 -2.600 5.047 1.00 97.25 116 HIS A C 1
ATOM 907 O O . HIS A 1 116 ? -9.006 -3.696 4.658 1.00 97.25 116 HIS A O 1
ATOM 913 N N . ILE A 1 117 ? -7.327 -2.361 5.303 1.00 96.81 117 ILE A N 1
ATOM 914 C CA . ILE A 1 117 ? -6.220 -3.285 5.053 1.00 96.81 117 ILE A CA 1
ATOM 915 C C . ILE A 1 117 ? -5.456 -3.484 6.375 1.00 96.81 117 ILE A C 1
ATOM 917 O O . ILE A 1 117 ? -4.381 -2.911 6.569 1.00 96.81 117 ILE A O 1
ATOM 921 N N . PRO A 1 118 ? -6.010 -4.245 7.336 1.00 95.25 118 PRO A N 1
ATOM 922 C CA . PRO A 1 118 ? -5.301 -4.613 8.560 1.00 95.25 118 PRO A CA 1
ATOM 923 C C . PRO A 1 118 ? -4.009 -5.363 8.229 1.00 95.25 118 PRO A C 1
ATOM 925 O O . PRO A 1 118 ? -3.999 -6.262 7.389 1.00 95.25 118 PRO A O 1
ATOM 928 N N . ILE A 1 119 ? -2.935 -5.051 8.945 1.00 94.12 119 ILE A N 1
ATOM 929 C CA . ILE A 1 119 ? -1.690 -5.814 8.891 1.00 94.12 119 ILE A CA 1
ATOM 930 C C . ILE A 1 119 ? -1.710 -6.813 10.048 1.00 94.12 119 ILE A C 1
ATOM 932 O O . ILE A 1 119 ? -1.511 -6.453 11.210 1.00 94.12 119 ILE A O 1
ATOM 936 N N . THR A 1 120 ? -1.961 -8.082 9.731 1.00 93.38 120 THR A N 1
ATOM 937 C CA . THR A 1 120 ? -2.110 -9.168 10.715 1.00 93.38 120 THR A CA 1
ATOM 938 C C . THR A 1 120 ? -0.811 -9.931 10.963 1.00 93.38 120 THR A C 1
ATOM 940 O O . THR A 1 120 ? -0.672 -10.623 11.974 1.00 93.38 120 THR A O 1
ATOM 943 N N . GLY A 1 121 ? 0.187 -9.752 10.095 1.00 93.06 121 GLY A N 1
ATOM 944 C CA . GLY A 1 121 ? 1.510 -10.346 10.243 1.00 93.06 121 GLY A CA 1
ATOM 945 C C . GLY A 1 121 ? 2.613 -9.466 9.674 1.00 93.06 121 GLY A C 1
ATOM 946 O O . GLY A 1 121 ? 2.412 -8.735 8.708 1.00 93.06 121 GLY A O 1
ATOM 947 N N . LEU A 1 122 ? 3.800 -9.557 10.273 1.00 92.00 122 LEU A N 1
ATOM 948 C CA . LEU A 1 122 ? 4.990 -8.850 9.818 1.00 92.00 122 LEU A CA 1
ATOM 949 C C . LEU A 1 122 ? 6.229 -9.708 10.042 1.00 92.00 122 LEU A C 1
ATOM 951 O O . LEU A 1 122 ? 6.468 -10.204 11.146 1.00 92.00 122 LEU A O 1
ATOM 955 N N . ARG A 1 123 ? 7.045 -9.844 9.000 1.00 91.19 123 ARG A N 1
ATOM 956 C CA . ARG A 1 123 ? 8.405 -10.372 9.075 1.00 91.19 123 ARG A CA 1
ATOM 957 C C . ARG A 1 123 ? 9.388 -9.274 8.718 1.00 91.19 123 ARG A C 1
ATOM 959 O O . ARG A 1 123 ? 9.208 -8.604 7.709 1.00 91.19 123 ARG A O 1
ATOM 966 N N . ALA A 1 124 ? 10.451 -9.137 9.499 1.00 88.19 124 ALA A N 1
ATOM 967 C CA . ALA A 1 124 ? 11.581 -8.272 9.184 1.00 88.19 124 ALA A CA 1
ATOM 968 C C . ALA A 1 124 ? 12.839 -9.134 9.080 1.00 88.19 124 ALA A C 1
ATOM 970 O O . ALA A 1 124 ? 13.117 -9.938 9.968 1.00 88.19 124 ALA A O 1
ATOM 971 N N . PHE A 1 125 ? 13.586 -9.003 7.980 1.00 85.88 125 PHE A N 1
ATOM 972 C CA . PHE A 1 125 ? 14.771 -9.833 7.711 1.00 85.88 125 PHE A CA 1
ATOM 973 C C . PHE A 1 125 ? 14.475 -11.346 7.798 1.00 85.88 125 PHE A C 1
ATOM 975 O O . PHE A 1 125 ? 15.304 -12.133 8.246 1.00 85.88 125 PHE A O 1
ATOM 982 N N . GLY A 1 126 ? 13.264 -11.754 7.397 1.00 84.44 126 GLY A N 1
ATOM 983 C CA . GLY A 1 126 ? 12.793 -13.145 7.436 1.00 84.44 126 GLY A CA 1
ATOM 984 C C . GLY A 1 126 ? 12.266 -13.628 8.796 1.00 84.44 126 GLY A C 1
ATOM 985 O O . GLY A 1 126 ? 11.619 -14.677 8.856 1.00 84.44 126 GLY A O 1
ATOM 986 N N . LEU A 1 127 ? 12.466 -12.865 9.875 1.00 88.38 127 LEU A N 1
ATOM 987 C CA . LEU A 1 127 ? 12.022 -13.232 11.220 1.00 88.38 127 LEU A CA 1
ATOM 988 C C . LEU A 1 127 ? 10.645 -12.631 11.532 1.00 88.38 127 LEU A C 1
ATOM 990 O O . LEU A 1 127 ? 10.440 -11.443 11.272 1.00 88.38 127 LEU A O 1
ATOM 994 N N . PRO A 1 128 ? 9.699 -13.410 12.090 1.00 90.12 128 PRO A N 1
ATOM 995 C CA . PRO A 1 128 ? 8.402 -12.883 12.497 1.00 90.12 128 PRO A CA 1
ATOM 996 C C . PRO A 1 128 ? 8.572 -11.889 13.650 1.00 90.12 128 PRO A C 1
ATOM 998 O O . PRO A 1 128 ? 9.284 -12.164 14.618 1.00 90.12 128 PRO A O 1
ATOM 1001 N N . LEU A 1 129 ? 7.910 -10.737 13.555 1.00 86.31 129 LEU A N 1
ATOM 1002 C CA . LEU A 1 129 ? 7.849 -9.778 14.652 1.00 86.31 129 LEU A CA 1
ATOM 1003 C C . LEU A 1 129 ? 6.764 -10.174 15.672 1.00 86.31 129 LEU A C 1
ATOM 1005 O O . LEU A 1 129 ? 5.770 -10.805 15.305 1.00 86.31 129 LEU A O 1
ATOM 1009 N N . PRO A 1 130 ? 6.926 -9.812 16.961 1.00 82.62 130 PRO A N 1
ATOM 1010 C CA . PRO A 1 130 ? 5.917 -10.084 17.980 1.00 82.62 130 PRO A CA 1
ATOM 1011 C C . PRO A 1 130 ? 4.585 -9.403 17.646 1.00 82.62 130 PRO A C 1
ATOM 1013 O O . PRO A 1 130 ? 4.558 -8.216 17.324 1.00 82.62 130 PRO A O 1
ATOM 1016 N N . SER A 1 131 ? 3.467 -10.112 17.819 1.00 77.38 131 SER A N 1
ATOM 1017 C CA . SER A 1 131 ? 2.113 -9.603 17.533 1.00 77.38 131 SER A CA 1
ATOM 1018 C C . SER A 1 131 ? 1.759 -8.313 18.285 1.00 77.38 131 SER A C 1
ATOM 1020 O O . SER A 1 131 ? 0.968 -7.506 17.805 1.00 77.38 131 SER A O 1
ATOM 1022 N N . GLY A 1 132 ? 2.389 -8.063 19.439 1.00 75.50 132 GLY A N 1
ATOM 1023 C CA . GLY A 1 132 ? 2.226 -6.821 20.197 1.00 75.50 132 GLY A CA 1
ATOM 1024 C C . GLY A 1 132 ? 2.682 -5.556 19.457 1.00 75.50 132 GLY A C 1
ATOM 1025 O O . GLY A 1 132 ? 2.202 -4.477 19.791 1.00 75.50 132 GLY A O 1
ATOM 1026 N N . VAL A 1 133 ? 3.558 -5.685 18.453 1.00 73.50 133 VAL A N 1
ATOM 1027 C CA . VAL A 1 133 ? 4.035 -4.576 17.606 1.00 73.50 133 VAL A CA 1
ATOM 1028 C C . VAL A 1 133 ? 2.973 -4.144 16.591 1.00 73.50 133 VAL A C 1
ATOM 1030 O O . VAL A 1 133 ? 2.943 -2.986 16.193 1.00 73.50 133 VAL A O 1
ATOM 1033 N N . LEU A 1 134 ? 2.081 -5.057 16.199 1.00 75.88 134 LEU A N 1
ATOM 1034 C CA . LEU A 1 134 ? 1.079 -4.838 15.151 1.00 75.88 134 LEU A CA 1
ATOM 1035 C C . LEU A 1 134 ? -0.261 -4.327 15.677 1.00 75.88 134 LEU A C 1
ATOM 1037 O O . LEU A 1 134 ? -1.214 -4.185 14.913 1.00 75.88 134 LEU A O 1
ATOM 1041 N N . LYS A 1 135 ? -0.356 -4.029 16.977 1.00 69.31 135 LYS A N 1
ATOM 1042 C CA . LYS A 1 135 ? -1.562 -3.415 17.533 1.00 69.31 135 LYS A CA 1
ATOM 1043 C C . LYS A 1 135 ? -1.826 -2.108 16.779 1.00 69.31 135 LYS A C 1
ATOM 1045 O O . LYS A 1 135 ? -1.004 -1.200 16.839 1.00 69.31 135 LYS A O 1
ATOM 1050 N N . SER A 1 136 ? -2.968 -2.025 16.091 1.00 70.25 136 SER A N 1
ATOM 1051 C CA . SER A 1 136 ? -3.430 -0.872 15.293 1.00 70.25 136 SER A CA 1
ATOM 1052 C C . SER A 1 136 ? -2.628 -0.527 14.027 1.00 70.25 136 SER A C 1
ATOM 1054 O O . SER A 1 136 ? -2.581 0.633 13.630 1.00 70.25 136 SER A O 1
ATOM 1056 N N . CYS A 1 137 ? -2.005 -1.509 13.367 1.00 85.62 137 CYS A N 1
ATOM 1057 C CA . CYS A 1 137 ? -1.391 -1.282 12.057 1.00 85.62 137 CYS A CA 1
ATOM 1058 C C . CYS A 1 137 ? -2.383 -1.627 10.936 1.00 85.62 137 CYS A C 1
ATOM 1060 O O . CYS A 1 137 ? -2.647 -2.799 10.679 1.00 85.62 137 CYS A O 1
ATOM 1062 N N . GLU A 1 138 ? -2.949 -0.612 10.285 1.00 91.94 138 GLU A N 1
ATOM 1063 C CA . GLU A 1 138 ? -3.850 -0.781 9.143 1.00 91.94 138 GLU A CA 1
ATOM 1064 C C . GLU A 1 138 ? -3.601 0.287 8.074 1.00 91.94 138 GLU A C 1
ATOM 1066 O O . GLU A 1 138 ? -3.202 1.413 8.379 1.00 91.94 138 GLU A O 1
ATOM 1071 N N . GLY A 1 139 ? -3.828 -0.084 6.816 1.00 93.25 139 GLY A N 1
ATOM 1072 C CA . GLY A 1 139 ? -4.066 0.856 5.729 1.00 93.25 139 GLY A CA 1
ATOM 1073 C C . GLY A 1 139 ? -5.564 1.106 5.585 1.00 93.25 139 GLY A C 1
ATOM 1074 O O . GLY A 1 139 ? -6.359 0.187 5.765 1.00 93.25 139 GLY A O 1
ATOM 1075 N N . VAL A 1 140 ? -5.946 2.334 5.252 1.00 95.81 140 VAL A N 1
ATOM 1076 C CA . VAL A 1 140 ? -7.326 2.676 4.896 1.00 95.81 140 VAL A CA 1
ATOM 1077 C C . VAL A 1 140 ? -7.286 3.425 3.577 1.00 95.81 140 VAL A C 1
ATOM 1079 O O . VAL A 1 140 ? -6.526 4.384 3.429 1.00 95.81 140 VAL A O 1
ATOM 1082 N N . GLU A 1 141 ? -8.088 2.974 2.622 1.00 96.19 141 GLU A N 1
ATOM 1083 C CA . GLU A 1 141 ? -8.245 3.607 1.319 1.00 96.19 141 GLU A CA 1
ATOM 1084 C C . GLU A 1 141 ? -9.708 4.016 1.139 1.00 96.19 141 GLU A C 1
ATOM 1086 O O . GLU A 1 141 ? -10.625 3.244 1.415 1.00 96.19 141 GLU A O 1
ATOM 1091 N N . GLY A 1 142 ? -9.923 5.246 0.684 1.00 93.31 142 GLY A N 1
ATOM 1092 C CA . GLY A 1 142 ? -11.245 5.826 0.483 1.00 93.31 142 GLY A CA 1
ATOM 1093 C C . GLY A 1 142 ? -11.227 6.833 -0.659 1.00 93.31 142 GLY A C 1
ATOM 1094 O O . GLY A 1 142 ? -10.162 7.245 -1.124 1.00 93.31 142 GLY A O 1
ATOM 1095 N N . VAL A 1 143 ? -12.417 7.222 -1.106 1.00 89.88 143 VAL A 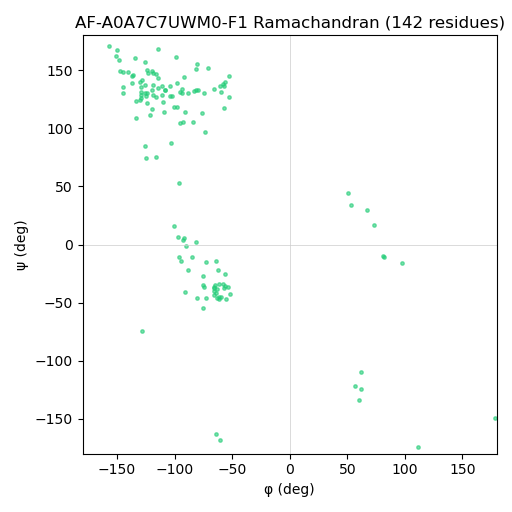N 1
ATOM 1096 C CA . VAL A 1 143 ? -12.619 8.212 -2.170 1.00 89.88 143 VAL A CA 1
ATOM 1097 C C . VAL A 1 143 ? -13.221 9.464 -1.535 1.00 89.88 143 VAL A C 1
ATOM 1099 O O . VAL A 1 143 ? -14.179 9.359 -0.774 1.00 89.88 143 VAL A O 1
ATOM 1102 N N . SER A 1 144 ? -12.622 10.628 -1.798 1.00 79.19 144 SER A N 1
ATOM 1103 C CA . SER A 1 144 ? -13.054 11.939 -1.283 1.00 79.19 144 SER A CA 1
ATOM 1104 C C . SER A 1 144 ? -13.792 12.759 -2.325 1.00 79.19 144 SER A C 1
ATOM 1106 O O . SER A 1 144 ? -13.300 12.738 -3.477 1.00 79.19 144 SER A O 1
#

Radius of gyration: 15.21 Å; Cα contacts (8 Å, |Δi|>4): 301; chains: 1; bounding box: 34×36×37 Å

Mean predicted aligned error: 3.94 Å